Protein AF-A0A9E1YQE8-F1 (afdb_monomer)

pLDDT: mean 94.39, std 8.95, range [57.41, 98.75]

Secondary structure (DSSP, 8-state):
-----SHHHHHHHHHHHHHHHHTTS-SSHHHHHHHHHHHHHTSHHHHHHHHHHHHHS---

Radius of gyration: 12.81 Å; Cα contacts (8 Å, |Δi|>4): 50; chains: 1; bounding box: 32×25×30 Å

Sequence (60 aa):
LAGEASAYRDTVLFNAAAALVVAGKVDDLPDGVALAATSIDSGAARGKLERLAAITSGKA

Foldseek 3Di:
DQLDDDPVLVVVLQVQLVVCCVVVNDVDSVVSSVVSSCCVNVCVVVVVVVVVCCVVVVPD

Structure (mmCIF, N/CA/C/O backbone):
data_AF-A0A9E1YQE8-F1
#
_entry.id   AF-A0A9E1YQE8-F1
#
loop_
_atom_site.group_PDB
_atom_site.id
_atom_site.type_symbol
_atom_site.label_atom_id
_atom_site.label_alt_id
_atom_site.label_comp_id
_atom_site.label_asym_id
_atom_site.label_entity_id
_atom_site.label_seq_id
_atom_site.pdbx_PDB_ins_code
_atom_site.Cartn_x
_atom_site.Cartn_y
_atom_site.Cartn_z
_atom_site.occupancy
_atom_site.B_iso_or_equiv
_atom_site.auth_seq_id
_atom_site.auth_comp_id
_atom_site.auth_asym_id
_atom_site.auth_atom_id
_atom_site.pdbx_PDB_model_num
ATOM 1 N N . LEU A 1 1 ? 1.382 9.989 5.131 1.00 63.75 1 LEU A N 1
ATOM 2 C CA . LEU A 1 1 ? 0.681 9.583 3.884 1.00 63.75 1 LEU A CA 1
ATOM 3 C C . LEU A 1 1 ? 0.520 10.777 2.935 1.00 63.75 1 LEU A C 1
ATOM 5 O O . LEU A 1 1 ? -0.560 11.005 2.411 1.00 63.75 1 LEU A O 1
ATOM 9 N N . ALA A 1 2 ? 1.595 11.543 2.741 1.00 79.88 2 ALA A N 1
ATOM 10 C CA . ALA A 1 2 ? 1.659 12.648 1.781 1.00 79.88 2 ALA A CA 1
ATOM 11 C C . ALA A 1 2 ? 2.562 12.294 0.581 1.00 79.88 2 ALA A C 1
ATOM 13 O O . ALA A 1 2 ? 3.034 13.182 -0.110 1.00 79.88 2 ALA A O 1
ATOM 14 N N . GLY A 1 3 ? 2.859 11.003 0.379 1.00 83.25 3 GLY A N 1
ATOM 15 C CA . GLY A 1 3 ? 3.728 10.535 -0.708 1.00 83.25 3 GLY A CA 1
ATOM 16 C C . GLY A 1 3 ? 5.237 10.717 -0.500 1.00 83.25 3 GLY A C 1
ATOM 17 O O . GLY A 1 3 ? 5.992 10.329 -1.380 1.00 83.25 3 GLY A O 1
ATOM 18 N N . GLU A 1 4 ? 5.689 11.247 0.643 1.00 92.06 4 GLU A N 1
ATOM 19 C CA . GLU A 1 4 ? 7.108 11.575 0.880 1.00 92.06 4 GLU A CA 1
ATOM 20 C C . GLU A 1 4 ? 8.071 10.400 0.631 1.00 92.06 4 GLU A C 1
ATOM 22 O O . GLU A 1 4 ? 7.911 9.311 1.200 1.00 92.06 4 GLU A O 1
ATOM 27 N N . ALA A 1 5 ? 9.091 10.636 -0.196 1.00 92.81 5 ALA A N 1
ATOM 28 C CA . ALA A 1 5 ? 10.051 9.618 -0.597 1.00 92.81 5 ALA A CA 1
ATOM 29 C C . ALA A 1 5 ? 11.005 9.280 0.557 1.00 92.81 5 ALA A C 1
ATOM 31 O O . ALA A 1 5 ? 11.634 10.152 1.151 1.00 92.81 5 ALA A O 1
ATOM 32 N N . SER A 1 6 ? 11.109 7.995 0.902 1.00 96.00 6 SER A N 1
ATOM 33 C CA . SER A 1 6 ? 11.997 7.508 1.963 1.00 96.00 6 SER A CA 1
ATOM 34 C C . SER A 1 6 ? 12.112 5.984 1.932 1.00 96.00 6 SER A C 1
ATOM 36 O O . SER A 1 6 ? 11.205 5.306 1.453 1.00 96.00 6 SER A O 1
ATOM 38 N N . ALA A 1 7 ? 13.148 5.432 2.570 1.00 96.31 7 ALA A N 1
ATOM 39 C CA . ALA A 1 7 ? 13.284 3.981 2.756 1.00 96.31 7 ALA A CA 1
ATOM 40 C C . ALA A 1 7 ? 12.081 3.352 3.498 1.00 96.31 7 ALA A C 1
ATOM 42 O O . ALA A 1 7 ? 11.704 2.202 3.253 1.00 96.31 7 ALA A O 1
ATOM 43 N N . TYR A 1 8 ? 11.432 4.116 4.385 1.00 95.38 8 TYR A N 1
ATOM 44 C CA . TYR A 1 8 ? 10.184 3.699 5.024 1.00 95.38 8 TYR A CA 1
ATOM 45 C C . TYR A 1 8 ? 9.045 3.578 4.009 1.00 95.38 8 TYR A C 1
ATOM 47 O O . TYR A 1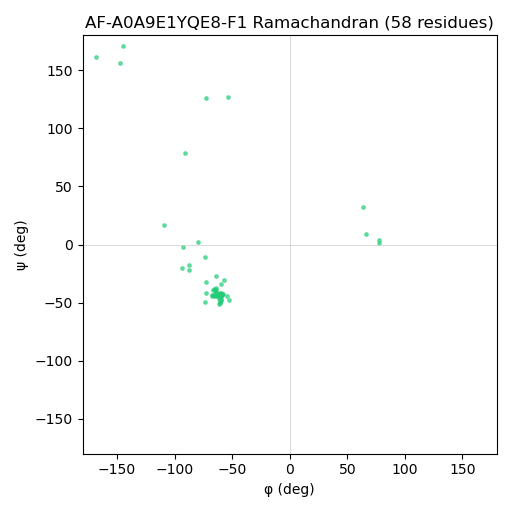 8 ? 8.303 2.597 4.047 1.00 95.38 8 TYR A O 1
ATOM 55 N N . ARG A 1 9 ? 8.915 4.542 3.084 1.00 95.75 9 ARG A N 1
ATOM 56 C CA . ARG A 1 9 ? 7.927 4.474 1.998 1.00 95.75 9 ARG A CA 1
ATOM 57 C C . ARG A 1 9 ? 8.178 3.257 1.117 1.00 95.75 9 ARG A C 1
ATOM 59 O O . ARG A 1 9 ? 7.226 2.536 0.845 1.00 95.75 9 ARG A O 1
ATOM 66 N N . ASP A 1 10 ? 9.423 2.979 0.752 1.00 97.12 10 ASP A N 1
ATOM 67 C CA . ASP A 1 10 ? 9.756 1.827 -0.094 1.00 97.12 10 ASP A CA 1
ATOM 68 C C . ASP A 1 10 ? 9.361 0.502 0.574 1.00 97.12 10 ASP A C 1
ATOM 70 O O . ASP A 1 10 ? 8.734 -0.357 -0.046 1.00 97.12 10 ASP A O 1
ATOM 74 N N . THR A 1 11 ? 9.621 0.373 1.879 1.00 97.56 11 THR A N 1
ATOM 75 C CA . THR A 1 11 ? 9.217 -0.804 2.667 1.00 97.56 11 THR A CA 1
ATOM 76 C C . THR A 1 11 ? 7.692 -0.949 2.738 1.00 97.56 11 THR A C 1
ATOM 78 O O . THR A 1 11 ? 7.156 -2.053 2.621 1.00 97.56 11 THR A O 1
ATOM 81 N N . VAL A 1 12 ? 6.967 0.161 2.916 1.00 97.44 12 VAL A N 1
ATOM 82 C CA . VAL A 1 12 ? 5.495 0.171 2.919 1.00 97.44 12 VAL A CA 1
ATOM 83 C C . VAL A 1 12 ? 4.940 -0.228 1.554 1.00 97.44 12 VAL A C 1
ATOM 85 O O . VAL A 1 12 ? 4.021 -1.043 1.501 1.00 97.44 12 VAL A O 1
ATOM 88 N N . LEU A 1 13 ? 5.496 0.303 0.462 1.00 98.19 13 LEU A N 1
ATOM 89 C CA . LEU A 1 13 ? 5.084 -0.039 -0.900 1.00 98.19 13 LEU A CA 1
ATOM 90 C C . LEU A 1 13 ? 5.313 -1.518 -1.202 1.00 98.19 13 LEU A C 1
ATOM 92 O O . LEU A 1 13 ? 4.409 -2.170 -1.716 1.00 98.19 13 LEU A O 1
ATOM 96 N N . PHE A 1 14 ? 6.471 -2.060 -0.821 1.00 98.38 14 PHE A N 1
ATOM 97 C CA . PHE A 1 14 ? 6.777 -3.477 -0.999 1.00 98.38 14 PHE A CA 1
ATOM 98 C C . PHE A 1 14 ? 5.788 -4.384 -0.252 1.00 98.38 14 PHE A C 1
ATOM 100 O O . PHE A 1 14 ? 5.187 -5.278 -0.848 1.00 98.38 14 PHE A O 1
ATOM 107 N N . ASN A 1 15 ? 5.554 -4.127 1.038 1.00 98.44 15 ASN A N 1
ATOM 108 C CA . ASN A 1 15 ? 4.624 -4.937 1.830 1.00 98.44 15 ASN A CA 1
ATOM 109 C C . ASN A 1 15 ? 3.173 -4.800 1.345 1.00 98.44 15 ASN A C 1
ATOM 111 O O . ASN A 1 15 ? 2.436 -5.786 1.313 1.00 98.44 15 ASN A O 1
ATOM 115 N N . ALA A 1 16 ? 2.756 -3.596 0.943 1.00 98.38 16 ALA A N 1
ATOM 116 C CA . ALA A 1 16 ? 1.433 -3.372 0.371 1.00 98.38 16 ALA A CA 1
ATOM 117 C C . ALA A 1 16 ? 1.262 -4.115 -0.961 1.00 98.38 16 ALA A C 1
ATOM 119 O O . ALA A 1 16 ? 0.231 -4.751 -1.164 1.00 98.38 16 ALA A O 1
ATOM 120 N N . ALA A 1 17 ? 2.273 -4.096 -1.834 1.00 98.69 17 ALA A N 1
ATOM 121 C CA . ALA A 1 17 ? 2.273 -4.850 -3.084 1.00 98.69 17 ALA A CA 1
ATOM 122 C C . ALA A 1 17 ? 2.130 -6.357 -2.837 1.00 98.69 17 ALA A C 1
ATOM 124 O O . ALA A 1 17 ? 1.257 -6.992 -3.422 1.00 98.69 17 ALA A O 1
ATOM 125 N N . ALA A 1 18 ? 2.909 -6.917 -1.906 1.00 98.69 18 ALA A N 1
ATOM 126 C CA . ALA A 1 18 ? 2.803 -8.327 -1.534 1.00 98.69 18 ALA A CA 1
ATOM 127 C C . ALA A 1 18 ? 1.400 -8.683 -1.010 1.00 98.69 18 ALA A C 1
ATOM 129 O O . ALA A 1 18 ? 0.825 -9.696 -1.407 1.00 98.69 18 ALA A O 1
ATOM 130 N N . ALA A 1 19 ? 0.807 -7.827 -0.172 1.00 98.75 19 ALA A N 1
ATOM 131 C CA . ALA A 1 19 ? -0.560 -8.020 0.306 1.00 98.75 19 ALA A CA 1
ATOM 132 C C . ALA A 1 19 ? -1.599 -7.955 -0.830 1.00 98.75 19 ALA A C 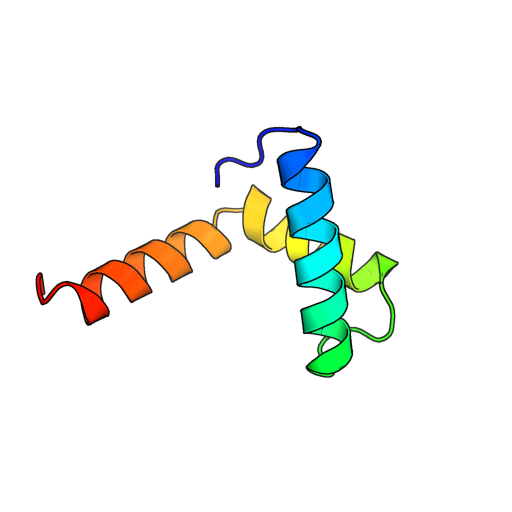1
ATOM 134 O O . ALA A 1 19 ? -2.559 -8.723 -0.822 1.00 98.75 19 ALA A O 1
ATOM 135 N N . LEU A 1 20 ? -1.412 -7.070 -1.816 1.00 98.62 20 LEU A N 1
ATOM 136 C CA . LEU A 1 20 ? -2.291 -6.952 -2.984 1.00 98.62 20 LEU A CA 1
ATOM 137 C C . LEU A 1 20 ? -2.222 -8.189 -3.890 1.00 98.62 20 LEU A C 1
ATOM 139 O O . LEU A 1 20 ? -3.272 -8.643 -4.347 1.00 98.62 20 LEU A O 1
ATOM 143 N N . VAL A 1 21 ? -1.031 -8.762 -4.089 1.00 98.69 21 VAL A N 1
ATOM 144 C CA . VAL A 1 21 ? -0.846 -10.038 -4.804 1.00 98.69 21 VAL A CA 1
ATOM 145 C C . VAL A 1 21 ? -1.571 -11.167 -4.071 1.00 98.69 21 VAL A C 1
ATOM 147 O O . VAL A 1 21 ? -2.397 -11.860 -4.658 1.00 98.69 21 VAL A O 1
ATOM 150 N N . VAL A 1 22 ? -1.343 -11.317 -2.759 1.00 98.56 22 VAL A N 1
ATOM 151 C CA . VAL A 1 22 ? -2.010 -12.351 -1.941 1.00 98.56 22 VAL A CA 1
ATOM 152 C C . VAL A 1 22 ? -3.536 -12.191 -1.956 1.00 98.56 22 VAL A C 1
ATOM 154 O O . VAL A 1 22 ? -4.265 -13.180 -1.940 1.00 98.56 22 VAL A O 1
ATOM 157 N N . ALA A 1 23 ? -4.035 -10.956 -2.026 1.00 98.38 23 ALA A N 1
ATOM 158 C CA . ALA A 1 23 ? -5.460 -10.652 -2.129 1.00 98.38 23 ALA A CA 1
ATOM 159 C C . ALA A 1 23 ? -6.043 -10.803 -3.553 1.00 98.38 23 ALA A C 1
ATOM 161 O O . ALA A 1 23 ? -7.223 -10.495 -3.751 1.00 98.38 23 ALA A O 1
ATOM 162 N N . GLY A 1 24 ? -5.242 -11.222 -4.542 1.00 98.25 24 GLY A N 1
ATOM 163 C CA . GLY A 1 24 ? -5.659 -11.385 -5.938 1.00 98.25 24 GLY A CA 1
ATOM 164 C C . GLY A 1 24 ? -6.086 -10.075 -6.607 1.00 98.25 24 GLY A C 1
ATOM 165 O O . GLY A 1 24 ? -7.024 -10.064 -7.402 1.00 98.25 24 GLY A O 1
ATOM 166 N N . LYS A 1 25 ? -5.484 -8.943 -6.217 1.00 98.44 25 LYS A N 1
ATOM 167 C CA . LYS A 1 25 ? -5.788 -7.613 -6.783 1.00 98.44 25 LYS A CA 1
ATOM 168 C C . LYS A 1 25 ? -4.883 -7.213 -7.938 1.00 98.44 25 LYS A C 1
ATOM 170 O O . LYS A 1 25 ? -5.257 -6.325 -8.696 1.00 98.44 25 LYS A O 1
ATOM 175 N N . VAL A 1 26 ? -3.724 -7.845 -8.031 1.00 98.50 26 VAL A N 1
ATOM 176 C CA . VAL A 1 26 ? -2.707 -7.683 -9.069 1.00 98.50 26 VAL A CA 1
ATOM 177 C C . VAL A 1 26 ? -2.024 -9.036 -9.257 1.00 98.50 26 VAL A C 1
ATOM 179 O O . VAL A 1 26 ? -2.026 -9.848 -8.326 1.00 98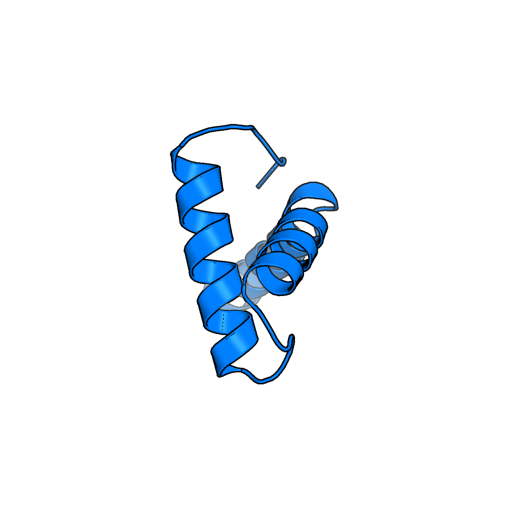.50 26 VAL A O 1
ATOM 182 N N . ASP A 1 27 ? -1.437 -9.261 -10.429 1.00 98.06 27 ASP A N 1
ATOM 183 C CA . ASP A 1 27 ? -0.813 -10.543 -10.771 1.00 98.06 27 ASP A CA 1
ATOM 184 C C . ASP A 1 27 ? 0.659 -10.624 -10.333 1.00 98.06 27 ASP A C 1
ATOM 186 O O . ASP A 1 27 ? 1.185 -11.718 -10.124 1.00 98.06 27 ASP A O 1
ATOM 190 N N . ASP A 1 28 ? 1.323 -9.479 -10.139 1.00 98.44 28 ASP A N 1
ATOM 191 C CA . ASP A 1 28 ? 2.724 -9.421 -9.734 1.00 98.44 28 ASP A CA 1
ATOM 192 C C . ASP A 1 28 ? 3.070 -8.244 -8.798 1.00 98.44 28 ASP A C 1
ATOM 194 O O . ASP A 1 28 ? 2.258 -7.366 -8.483 1.00 98.44 28 ASP A O 1
ATOM 198 N N . LEU A 1 29 ? 4.300 -8.279 -8.271 1.00 98.50 29 LEU A N 1
ATOM 199 C CA . LEU A 1 29 ? 4.802 -7.267 -7.340 1.00 98.50 29 LEU A CA 1
ATOM 200 C C . LEU A 1 29 ? 4.980 -5.883 -7.988 1.00 98.50 29 LEU A C 1
ATOM 202 O O . LEU A 1 29 ? 4.585 -4.913 -7.338 1.00 98.50 29 LEU A O 1
ATOM 206 N N . PRO A 1 30 ? 5.555 -5.734 -9.202 1.00 98.50 30 PRO A N 1
ATOM 207 C CA . PRO A 1 30 ? 5.630 -4.437 -9.876 1.00 98.50 30 PRO A CA 1
ATOM 208 C C . PRO A 1 30 ? 4.276 -3.726 -10.002 1.00 98.50 30 PRO A C 1
ATOM 210 O O . PRO A 1 30 ? 4.169 -2.560 -9.606 1.00 98.50 30 PRO A O 1
ATOM 213 N N . ASP A 1 31 ? 3.235 -4.429 -10.449 1.00 98.56 31 ASP A N 1
ATOM 214 C CA . ASP A 1 31 ? 1.885 -3.871 -10.558 1.00 98.56 31 ASP A CA 1
ATOM 215 C C . ASP A 1 31 ? 1.316 -3.514 -9.180 1.00 98.56 31 ASP A C 1
ATOM 217 O O . ASP A 1 31 ? 0.705 -2.456 -8.989 1.00 98.56 31 ASP A O 1
ATOM 221 N N . GLY A 1 32 ? 1.584 -4.351 -8.175 1.00 98.62 32 GLY A N 1
ATOM 222 C CA . GLY A 1 32 ? 1.229 -4.073 -6.786 1.00 98.62 32 GLY A CA 1
ATOM 223 C C . GLY A 1 32 ? 1.881 -2.806 -6.236 1.00 98.62 32 GLY A C 1
ATOM 224 O O . GLY A 1 32 ? 1.214 -2.020 -5.560 1.00 98.62 32 GLY A O 1
ATOM 225 N N . VAL A 1 33 ? 3.160 -2.571 -6.543 1.00 98.56 33 VAL A N 1
ATOM 226 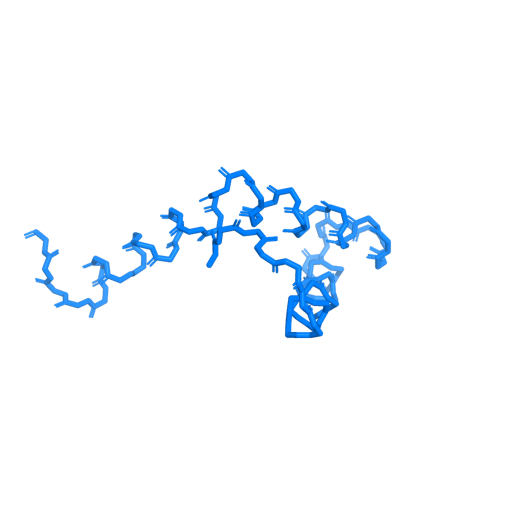C CA . VAL A 1 33 ? 3.882 -1.359 -6.130 1.00 98.56 33 VAL A CA 1
ATOM 227 C C . VAL A 1 33 ? 3.287 -0.132 -6.816 1.00 98.56 33 VAL A C 1
ATOM 229 O O . VAL A 1 33 ? 3.039 0.869 -6.143 1.00 98.56 33 VAL A O 1
ATOM 232 N N . ALA A 1 34 ? 2.999 -0.207 -8.119 1.00 98.31 34 ALA A N 1
ATOM 233 C CA . ALA A 1 34 ? 2.384 0.890 -8.866 1.00 98.31 34 ALA A CA 1
ATOM 234 C C . ALA A 1 34 ? 0.992 1.257 -8.316 1.00 98.31 34 ALA A C 1
ATOM 236 O O . ALA A 1 34 ? 0.676 2.439 -8.118 1.00 98.31 34 ALA A O 1
ATOM 237 N N . LEU A 1 35 ? 0.173 0.252 -7.990 1.00 98.50 35 LEU A N 1
ATOM 238 C CA . LEU A 1 35 ? -1.145 0.454 -7.391 1.00 98.50 35 LEU A CA 1
ATOM 239 C C . LEU A 1 35 ? -1.051 1.020 -5.964 1.00 98.50 35 LEU A C 1
ATOM 241 O O . LEU A 1 35 ? -1.781 1.953 -5.611 1.00 98.50 35 LEU A O 1
ATOM 245 N N . ALA A 1 36 ? -0.139 0.498 -5.141 1.00 98.19 36 ALA A N 1
ATOM 246 C CA . ALA A 1 36 ? 0.098 0.994 -3.788 1.00 98.19 36 ALA A CA 1
ATOM 247 C C . ALA A 1 36 ? 0.589 2.452 -3.791 1.00 98.19 36 ALA A C 1
AT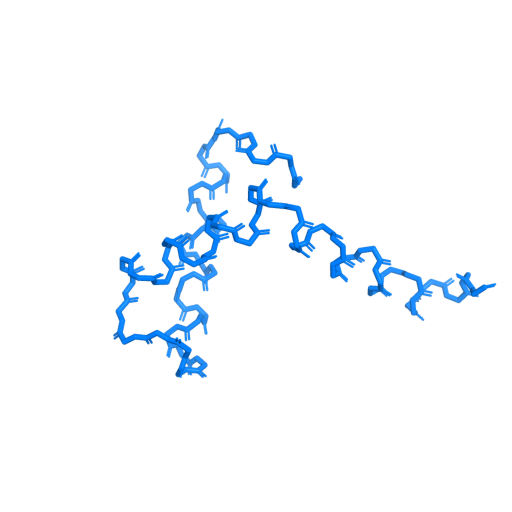OM 249 O O . ALA A 1 36 ? 0.074 3.270 -3.023 1.00 98.19 36 ALA A O 1
ATOM 250 N N . ALA A 1 37 ? 1.520 2.799 -4.686 1.00 97.88 37 ALA A N 1
ATOM 251 C CA . ALA A 1 37 ? 2.015 4.163 -4.863 1.00 97.88 37 ALA A CA 1
ATOM 252 C C . ALA A 1 37 ? 0.879 5.109 -5.258 1.00 97.88 37 ALA A C 1
ATOM 254 O O . ALA A 1 37 ? 0.650 6.104 -4.573 1.00 97.88 37 ALA A O 1
ATOM 255 N N . THR A 1 38 ? 0.078 4.734 -6.260 1.00 97.81 38 THR A N 1
ATOM 256 C CA . THR A 1 38 ? -1.107 5.502 -6.676 1.00 97.81 38 THR A CA 1
ATOM 257 C C . THR A 1 38 ? -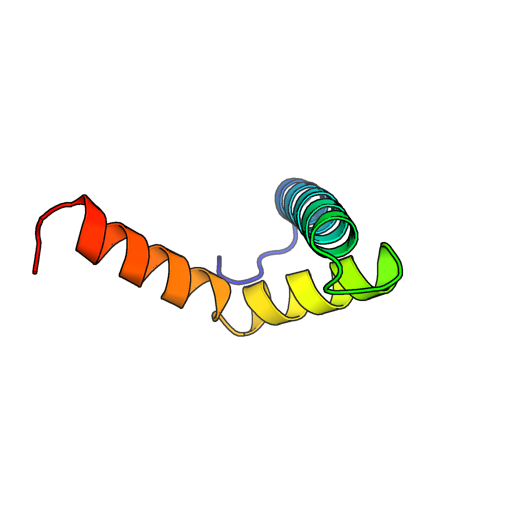2.058 5.768 -5.504 1.00 97.81 38 THR A C 1
ATOM 259 O O . THR A 1 38 ? -2.528 6.891 -5.315 1.00 97.81 38 THR A O 1
ATOM 262 N N . SER A 1 39 ? -2.327 4.759 -4.671 1.00 97.75 39 SER A N 1
ATOM 263 C CA . SER A 1 39 ? -3.196 4.890 -3.493 1.00 97.75 39 SER A CA 1
ATOM 264 C C . SER A 1 39 ? -2.642 5.859 -2.436 1.00 97.75 39 SER A C 1
ATOM 266 O O . SER A 1 39 ? -3.401 6.625 -1.833 1.00 97.75 39 SER A O 1
ATOM 268 N N . ILE A 1 40 ? -1.326 5.851 -2.208 1.00 96.50 40 ILE A N 1
ATOM 269 C CA . ILE A 1 40 ? -0.667 6.742 -1.245 1.00 96.50 40 ILE A CA 1
ATOM 270 C C . ILE A 1 40 ? -0.595 8.171 -1.785 1.00 96.50 40 ILE A C 1
ATOM 272 O O . ILE A 1 40 ? -0.991 9.100 -1.080 1.00 96.50 40 ILE A O 1
ATOM 276 N N . ASP A 1 41 ? -0.126 8.342 -3.018 1.00 96.00 41 ASP A N 1
ATOM 277 C CA . ASP A 1 41 ? 0.189 9.648 -3.600 1.00 96.00 41 ASP A CA 1
ATOM 278 C C . ASP A 1 41 ? -1.086 10.439 -3.938 1.00 96.00 41 ASP A C 1
ATOM 280 O O . ASP A 1 41 ? -1.131 11.654 -3.761 1.00 96.00 41 ASP A O 1
ATOM 284 N N . SER A 1 42 ? -2.174 9.753 -4.311 1.00 96.62 42 SER A N 1
ATOM 285 C CA . SER A 1 42 ? -3.500 10.377 -4.477 1.00 96.62 42 SER A CA 1
ATOM 286 C C . SER A 1 42 ? -4.188 10.743 -3.155 1.00 96.62 42 SER A C 1
ATOM 288 O O . SER A 1 42 ? -5.226 11.406 -3.151 1.00 96.62 42 SER A O 1
ATOM 290 N N . GLY A 1 43 ? -3.666 10.278 -2.015 1.00 96.25 43 GLY A N 1
ATOM 291 C CA . GLY A 1 43 ? -4.296 10.439 -0.706 1.00 96.25 43 GLY A CA 1
ATOM 292 C C . GLY A 1 43 ? -5.464 9.481 -0.431 1.00 96.25 43 GLY A C 1
ATOM 293 O O . GLY A 1 43 ? -6.061 9.555 0.647 1.00 96.25 43 GLY A O 1
ATOM 294 N N . ALA A 1 44 ? -5.779 8.544 -1.332 1.00 97.44 44 ALA A N 1
ATOM 295 C CA . ALA A 1 44 ? -6.830 7.547 -1.114 1.00 97.44 44 ALA A CA 1
ATOM 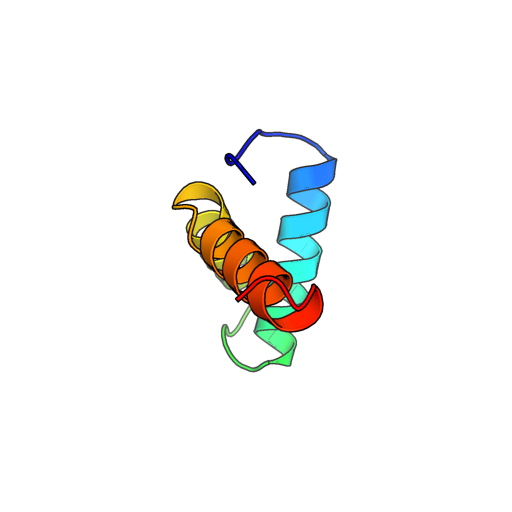296 C C . ALA A 1 44 ? -6.573 6.699 0.147 1.00 97.44 44 ALA A C 1
ATOM 298 O O . ALA A 1 44 ? -7.488 6.489 0.953 1.00 97.44 44 ALA A O 1
ATOM 299 N N . ALA A 1 45 ? -5.320 6.281 0.364 1.00 97.06 45 ALA A N 1
ATOM 300 C CA . ALA A 1 45 ? -4.892 5.569 1.568 1.00 97.06 45 ALA A CA 1
ATOM 301 C C . ALA A 1 45 ? -5.140 6.395 2.842 1.00 97.06 45 ALA A C 1
ATOM 303 O O . ALA A 1 45 ? -5.678 5.881 3.825 1.00 97.06 45 ALA A O 1
ATOM 304 N N . ARG A 1 46 ? -4.823 7.698 2.808 1.00 96.69 46 ARG A N 1
ATOM 305 C CA . ARG A 1 46 ? -5.073 8.625 3.924 1.00 96.69 46 ARG A CA 1
ATOM 306 C C . ARG A 1 46 ? -6.563 8.721 4.243 1.00 96.69 46 ARG A C 1
ATOM 308 O O . ARG A 1 46 ? -6.942 8.538 5.394 1.00 96.69 46 ARG A O 1
ATOM 315 N N . GLY A 1 47 ? -7.414 8.891 3.232 1.00 97.12 47 GLY A N 1
ATOM 316 C CA . GLY A 1 47 ? -8.862 8.954 3.443 1.00 97.12 47 GLY A CA 1
ATOM 317 C C . GLY A 1 47 ? -9.462 7.646 3.981 1.00 97.12 47 GLY A C 1
ATOM 318 O O . GLY A 1 47 ? -10.501 7.651 4.639 1.00 97.12 47 GLY A O 1
ATOM 319 N N . LYS A 1 48 ? -8.860 6.481 3.703 1.00 96.62 48 LYS A N 1
ATOM 320 C CA . LYS A 1 48 ? -9.266 5.210 4.337 1.00 96.62 48 LYS A CA 1
ATOM 321 C C . LYS A 1 48 ? -8.833 5.145 5.803 1.00 96.62 48 LYS A C 1
ATOM 323 O O . LYS A 1 48 ? -9.653 4.752 6.628 1.00 96.62 48 LYS A O 1
ATOM 328 N N . LEU A 1 49 ? -7.616 5.587 6.124 1.00 95.56 49 LEU A N 1
ATOM 329 C CA . LEU A 1 49 ? -7.132 5.670 7.504 1.00 95.56 49 LEU A CA 1
ATOM 330 C C . LEU A 1 49 ? -7.991 6.616 8.359 1.00 95.56 49 LEU A C 1
ATOM 332 O O . LEU A 1 49 ? -8.380 6.249 9.461 1.00 95.56 49 LEU A O 1
ATOM 336 N N . GLU A 1 50 ? -8.341 7.794 7.839 1.00 95.94 50 GLU A N 1
ATOM 337 C CA . GLU A 1 50 ? -9.203 8.765 8.530 1.00 95.94 50 GLU A CA 1
ATOM 338 C C . GLU A 1 50 ? -10.590 8.182 8.835 1.00 95.94 50 GLU A C 1
ATOM 340 O O . GLU A 1 50 ? -11.077 8.289 9.959 1.00 95.94 50 GLU A O 1
ATOM 345 N N . ARG A 1 51 ? -11.201 7.487 7.865 1.00 96.25 51 ARG A N 1
ATOM 346 C CA . ARG A 1 51 ? -12.477 6.781 8.077 1.00 96.25 51 ARG A CA 1
ATOM 347 C C . ARG A 1 51 ? -12.366 5.685 9.130 1.00 96.25 51 ARG A C 1
ATOM 349 O O . ARG A 1 51 ? -13.248 5.578 9.975 1.00 96.25 51 ARG A O 1
ATOM 356 N N . LEU A 1 52 ? -11.299 4.886 9.086 1.00 96.06 52 LEU A N 1
ATOM 357 C CA . LEU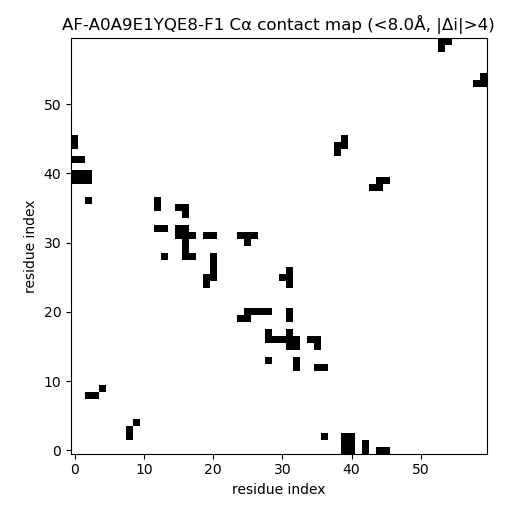 A 1 52 ? -11.059 3.857 10.095 1.00 96.06 52 LEU A CA 1
ATOM 358 C C . LEU A 1 52 ? -10.949 4.485 11.488 1.00 96.06 52 LEU A C 1
ATOM 360 O O . LEU A 1 52 ? -11.634 4.039 12.401 1.00 96.06 52 LEU A O 1
ATOM 364 N N . ALA A 1 53 ? -10.164 5.556 11.629 1.00 95.50 53 ALA A N 1
ATOM 365 C CA . ALA A 1 53 ? -10.001 6.267 12.891 1.00 95.50 53 ALA A CA 1
ATOM 366 C C . ALA A 1 53 ? -11.329 6.825 13.428 1.00 95.50 53 ALA A C 1
ATOM 368 O O . ALA A 1 53 ? -11.590 6.706 14.624 1.00 95.50 53 ALA A O 1
ATOM 369 N N . ALA A 1 54 ? -12.186 7.387 12.567 1.00 94.69 54 ALA A N 1
ATOM 370 C CA . ALA A 1 54 ? -13.516 7.858 12.960 1.00 94.69 54 ALA A CA 1
ATOM 371 C C . ALA A 1 54 ? -14.375 6.715 13.534 1.00 94.69 54 ALA A C 1
ATOM 373 O O . ALA A 1 54 ? -14.952 6.852 14.610 1.00 94.69 54 ALA A O 1
ATOM 374 N N . ILE A 1 55 ? -14.378 5.554 12.869 1.00 95.81 55 ILE A N 1
ATOM 375 C CA . ILE A 1 55 ? -15.139 4.373 13.302 1.00 95.81 55 ILE A CA 1
ATOM 376 C C . ILE A 1 55 ? -14.600 3.813 14.628 1.00 95.81 55 ILE A C 1
ATOM 378 O O . ILE A 1 55 ? -15.379 3.464 15.510 1.00 95.81 55 ILE A O 1
ATOM 382 N N . THR A 1 56 ? -13.278 3.718 14.794 1.00 96.38 56 THR A N 1
ATOM 383 C CA . THR A 1 56 ? -12.678 3.024 15.948 1.00 96.38 56 THR A CA 1
ATOM 384 C C . THR A 1 56 ? -12.477 3.907 17.176 1.00 96.38 56 THR A C 1
ATOM 386 O O . THR A 1 56 ? -12.280 3.380 18.266 1.00 96.38 56 THR A O 1
ATOM 389 N N . SER A 1 57 ? -12.492 5.236 17.029 1.00 92.62 57 SER A N 1
ATOM 390 C CA . SER A 1 57 ? -12.299 6.169 18.153 1.00 92.62 57 SER A CA 1
ATOM 391 C C . SER A 1 57 ? -13.599 6.635 18.817 1.00 92.62 57 SER A C 1
ATOM 393 O O . SER A 1 57 ? -13.537 7.389 19.786 1.00 92.62 57 SER A O 1
ATOM 395 N N . GLY A 1 58 ? -14.769 6.216 18.315 1.00 71.75 58 GLY A N 1
ATOM 396 C CA . GLY A 1 58 ? -16.077 6.607 18.858 1.00 71.75 58 GLY A CA 1
ATOM 397 C C . GLY A 1 58 ? -16.412 8.097 18.700 1.00 71.75 58 GLY A C 1
ATOM 398 O O . GLY A 1 58 ? -17.396 8.565 19.265 1.00 71.75 58 GLY A O 1
ATOM 399 N N . LYS A 1 59 ? -15.601 8.846 17.944 1.00 61.22 59 LYS A N 1
ATOM 400 C CA . LYS A 1 59 ? -15.847 10.242 17.575 1.00 61.22 59 LYS A CA 1
ATOM 401 C C . LYS A 1 59 ? -16.609 10.258 16.249 1.00 61.22 59 LYS A C 1
ATOM 403 O O . LYS A 1 59 ? -15.996 10.411 15.194 1.00 61.22 59 LYS A O 1
ATOM 408 N N . ALA A 1 60 ? -17.912 10.002 16.326 1.00 57.41 60 ALA A N 1
ATOM 409 C CA . ALA A 1 60 ? -18.849 10.214 15.224 1.00 57.41 60 ALA A CA 1
ATOM 410 C C . ALA A 1 60 ? -19.388 11.647 15.262 1.00 57.41 60 ALA A C 1
ATOM 412 O O . ALA A 1 60 ? -19.665 12.130 16.385 1.00 57.41 60 ALA A O 1
#

Solvent-accessible surface area (backbone atoms only — not comparable to full-atom values): 3313 Å² total; per-residue (Å²): 107,81,56,69,90,46,77,67,46,53,52,50,29,52,53,46,3,51,51,31,33,76,68,69,74,33,95,41,56,72,58,14,30,54,53,40,45,52,34,30,61,72,33,54,50,43,58,50,50,54,51,50,48,36,69,75,67,74,61,121

Mean predicted aligned err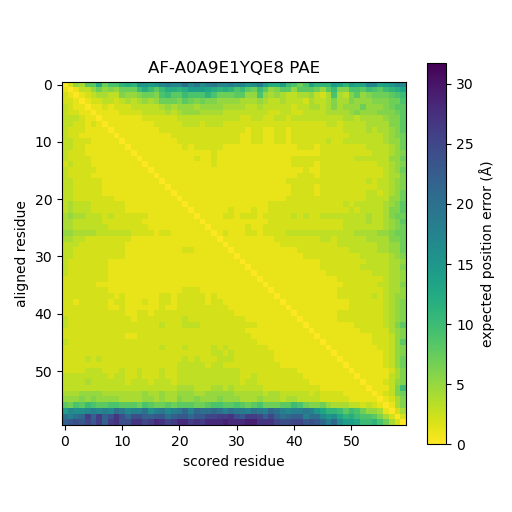or: 3.36 Å